Protein AF-A0A8T5TCI1-F1 (afdb_monomer)

Secondary structure (DSSP, 8-state):
-HHHHHHHHHHHHHHHHHHHHHHHHHTTT-SSHHHHHHHHHHHHHHHHHHHHHHHHHHHTS---S-HHHHHHHHHHHHHHHHHHHHHHHHHHHHHHHHHH--

Solvent-accessible surface area (backbone atoms only — not comparable to full-atom values): 5630 Å² total; per-residue (Å²): 109,71,68,54,54,52,52,39,53,53,48,39,51,51,39,52,55,36,51,51,50,31,59,56,29,66,79,55,89,47,84,52,38,67,60,35,39,51,53,27,50,59,46,40,55,48,40,55,54,48,49,54,52,46,54,50,55,56,74,74,47,93,67,95,63,58,71,67,58,56,51,53,56,51,51,54,50,55,54,56,50,51,53,31,51,53,52,37,54,51,40,51,50,52,51,49,55,69,66,66,74,115

pLDDT: mean 91.35, std 7.99, range [45.69, 98.19]

Mean predicted aligned error: 4.07 Å

Radius of gyration: 16.71 Å; Cα contacts (8 Å, |Δi|>4): 73; chains: 1; bounding box: 38×22×53 Å

Sequence (102 aa):
TINIILEIMDITVECSVFLDKILIDLLKDRENVKEYSSQINQKEHTVDLLNIKLRKSLQDTDYKVNFFTIFTVGNVFDILEAISDSIEGVADYIMVLLTSGL

Foldseek 3Di:
DVVLVVLLLVLLVVLVVLLVVLVVCVVDPNPCLVVSLVSLVVSLVVLVVSLVVVVVVLVPDDDPDDPVVSVVVNVVSVVSSVSSVVSSVVSVVVVCVVVVPD

Structure (mmCIF, N/CA/C/O backbone):
data_AF-A0A8T5TCI1-F1
#
_entry.id   AF-A0A8T5TCI1-F1
#
loop_
_atom_site.group_PDB
_atom_site.id
_atom_site.type_symbol
_atom_site.label_atom_id
_atom_site.label_alt_id
_atom_site.label_comp_id
_atom_site.label_asym_id
_atom_site.label_entity_id
_atom_site.l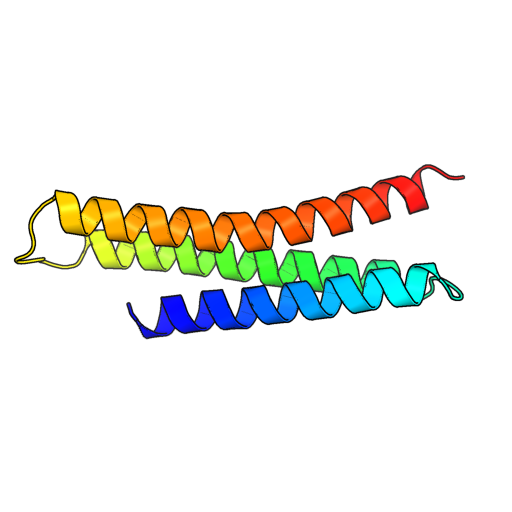abel_seq_id
_atom_site.pdbx_PDB_ins_code
_atom_site.Cartn_x
_atom_site.Cartn_y
_atom_site.Cartn_z
_atom_site.occupancy
_atom_site.B_iso_or_equiv
_atom_site.auth_seq_id
_atom_site.auth_comp_id
_atom_site.auth_asym_id
_atom_site.auth_atom_id
_atom_site.pdbx_PDB_model_num
ATOM 1 N N . THR A 1 1 ? 9.387 -7.255 -13.387 1.00 73.81 1 THR A N 1
ATOM 2 C CA . THR A 1 1 ? 8.707 -5.953 -13.531 1.00 73.81 1 THR A CA 1
ATOM 3 C C . THR A 1 1 ? 7.198 -6.093 -13.433 1.00 73.81 1 THR A C 1
ATOM 5 O O . THR A 1 1 ? 6.677 -5.688 -12.411 1.00 73.81 1 THR A O 1
ATOM 8 N N . ILE A 1 2 ? 6.501 -6.744 -14.379 1.00 81.19 2 ILE A N 1
ATOM 9 C CA . ILE A 1 2 ? 5.024 -6.886 -14.335 1.00 81.19 2 ILE A CA 1
ATOM 10 C C . ILE A 1 2 ? 4.499 -7.517 -13.038 1.00 81.19 2 ILE A C 1
ATOM 12 O O . ILE A 1 2 ? 3.566 -6.987 -12.453 1.00 81.19 2 ILE A O 1
ATOM 16 N N . ASN A 1 3 ? 5.136 -8.580 -12.541 1.00 89.31 3 ASN A N 1
ATOM 17 C CA . ASN A 1 3 ? 4.684 -9.227 -11.302 1.00 89.31 3 ASN A CA 1
ATOM 18 C C . ASN A 1 3 ? 4.744 -8.299 -10.079 1.00 89.31 3 ASN A C 1
ATOM 20 O O . ASN A 1 3 ? 3.889 -8.409 -9.219 1.00 89.31 3 ASN A O 1
ATOM 24 N N . ILE A 1 4 ? 5.707 -7.370 -10.030 1.00 90.25 4 ILE A N 1
ATOM 25 C CA . ILE A 1 4 ? 5.820 -6.402 -8.926 1.00 90.25 4 ILE A CA 1
ATOM 26 C C . ILE A 1 4 ? 4.648 -5.416 -8.972 1.00 90.25 4 ILE A C 1
ATOM 28 O O . ILE A 1 4 ? 4.114 -5.046 -7.940 1.00 90.25 4 ILE A O 1
ATOM 32 N N . ILE A 1 5 ? 4.228 -5.016 -10.174 1.00 89.50 5 ILE A N 1
ATOM 33 C CA . ILE A 1 5 ? 3.095 -4.101 -10.361 1.00 89.50 5 ILE A CA 1
ATOM 34 C C . ILE A 1 5 ? 1.801 -4.769 -9.900 1.00 89.50 5 ILE A C 1
ATOM 36 O O . ILE A 1 5 ? 1.022 -4.154 -9.183 1.00 89.50 5 ILE A O 1
ATOM 40 N N . LEU A 1 6 ? 1.588 -6.027 -10.298 1.00 93.50 6 LEU A N 1
ATOM 41 C CA . LEU A 1 6 ? 0.427 -6.800 -9.855 1.00 93.50 6 LEU A CA 1
ATOM 42 C C . LEU A 1 6 ? 0.416 -6.944 -8.331 1.00 93.50 6 LEU A C 1
ATOM 44 O O . LEU A 1 6 ? -0.611 -6.710 -7.712 1.00 93.50 6 LEU A O 1
ATOM 48 N N . GLU A 1 7 ? 1.571 -7.231 -7.733 1.00 95.31 7 GLU A N 1
ATOM 49 C CA . GLU A 1 7 ? 1.715 -7.352 -6.282 1.00 95.31 7 GLU A CA 1
ATOM 50 C C . GLU A 1 7 ? 1.405 -6.035 -5.552 1.00 95.31 7 GLU A C 1
ATOM 52 O O . GLU A 1 7 ? 0.667 -6.049 -4.573 1.00 95.31 7 GLU A O 1
ATOM 57 N N . ILE A 1 8 ? 1.881 -4.891 -6.062 1.00 94.56 8 ILE A N 1
ATOM 58 C CA . ILE A 1 8 ? 1.508 -3.568 -5.535 1.00 94.56 8 ILE A CA 1
ATOM 59 C C . ILE A 1 8 ? -0.013 -3.388 -5.592 1.00 94.56 8 ILE A C 1
ATOM 61 O O . ILE A 1 8 ? -0.622 -3.058 -4.582 1.00 94.56 8 ILE A O 1
ATOM 65 N N . MET A 1 9 ? -0.638 -3.650 -6.745 1.00 95.12 9 MET A N 1
ATOM 66 C CA . MET A 1 9 ? -2.086 -3.484 -6.914 1.00 95.12 9 MET A CA 1
ATOM 67 C C . MET A 1 9 ? -2.892 -4.380 -5.967 1.00 95.12 9 MET A C 1
ATOM 69 O O . MET A 1 9 ? -3.856 -3.911 -5.362 1.00 95.12 9 MET A O 1
ATOM 73 N N . ASP A 1 10 ? -2.495 -5.644 -5.817 1.00 96.88 10 ASP A N 1
ATOM 74 C CA . ASP A 1 10 ? -3.155 -6.596 -4.923 1.00 96.88 10 ASP A CA 1
ATOM 75 C C . ASP A 1 10 ? -3.057 -6.128 -3.462 1.00 96.88 10 ASP A C 1
ATOM 77 O O . ASP A 1 10 ? -4.066 -6.080 -2.756 1.00 96.88 10 ASP A O 1
ATOM 81 N N . ILE A 1 11 ? -1.873 -5.686 -3.023 1.00 96.88 11 ILE A N 1
ATOM 82 C CA . ILE A 1 11 ? -1.671 -5.165 -1.665 1.00 96.88 11 ILE A CA 1
ATOM 83 C C . ILE A 1 11 ? -2.471 -3.875 -1.444 1.00 96.88 11 ILE A C 1
ATOM 85 O O . ILE A 1 11 ? -3.108 -3.733 -0.400 1.00 96.88 11 ILE A O 1
ATOM 89 N N . THR A 1 12 ? -2.518 -2.958 -2.415 1.00 95.75 12 THR A N 1
ATOM 90 C CA . THR A 1 12 ? -3.344 -1.742 -2.322 1.00 95.75 12 THR A CA 1
ATOM 91 C C . THR A 1 12 ? -4.829 -2.086 -2.149 1.00 95.75 12 THR A C 1
ATOM 93 O O . THR A 1 12 ? -5.522 -1.467 -1.335 1.00 95.75 12 THR A O 1
ATOM 96 N N . VAL A 1 13 ? -5.334 -3.104 -2.858 1.00 97.25 13 VAL A N 1
ATOM 97 C CA . VAL A 1 13 ? -6.704 -3.604 -2.657 1.00 97.25 13 VAL A CA 1
ATOM 98 C C . VAL A 1 13 ? -6.869 -4.162 -1.243 1.00 97.25 13 VAL A C 1
ATOM 100 O O . VAL A 1 13 ? -7.853 -3.835 -0.577 1.00 97.25 13 VAL A O 1
ATOM 103 N N . GLU A 1 14 ? -5.910 -4.933 -0.734 1.00 96.94 14 GLU A N 1
ATOM 104 C CA . GLU A 1 14 ? -5.954 -5.426 0.646 1.00 96.94 14 GLU A CA 1
ATOM 105 C C . GLU A 1 14 ? -5.975 -4.287 1.676 1.00 96.94 14 GLU A C 1
ATOM 107 O O . GLU A 1 14 ? -6.771 -4.348 2.616 1.00 96.94 14 GLU A O 1
ATOM 112 N N . CYS A 1 15 ? -5.183 -3.224 1.490 1.00 97.31 15 CYS A N 1
ATOM 113 C CA . CYS A 1 15 ? -5.233 -2.028 2.339 1.00 97.31 15 CYS A CA 1
ATOM 114 C C . CYS A 1 15 ? -6.649 -1.441 2.392 1.00 97.31 15 CYS A C 1
ATOM 116 O O . CYS A 1 15 ? -7.155 -1.142 3.475 1.00 97.31 15 CYS A O 1
ATOM 118 N N . SER A 1 16 ? -7.329 -1.338 1.244 1.00 97.19 16 SER A N 1
ATOM 119 C CA . SER A 1 16 ? -8.697 -0.806 1.194 1.00 97.19 16 SER A CA 1
ATOM 120 C C . SER A 1 16 ? -9.701 -1.672 1.967 1.00 97.19 16 SER A C 1
ATOM 122 O O . SER A 1 16 ? -10.591 -1.147 2.637 1.00 97.19 16 SER A O 1
ATOM 124 N N . VAL A 1 17 ? -9.516 -2.997 1.954 1.00 98.06 17 VAL A N 1
ATOM 125 C CA . VAL A 1 17 ? -10.339 -3.941 2.725 1.00 98.06 17 VAL A CA 1
ATOM 126 C C . VAL A 1 17 ? -10.128 -3.753 4.228 1.00 98.06 17 VAL A C 1
ATOM 128 O O . VAL A 1 17 ? -11.080 -3.855 5.001 1.00 98.06 17 VAL A O 1
ATOM 131 N N . PHE A 1 18 ? -8.902 -3.476 4.675 1.00 98.06 18 PHE A N 1
ATOM 132 C CA . PHE A 1 18 ? -8.653 -3.169 6.086 1.00 9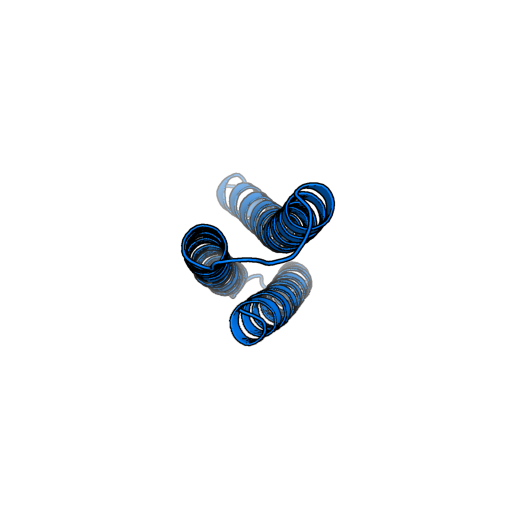8.06 18 PHE A CA 1
ATOM 133 C C . PHE A 1 18 ? -9.225 -1.819 6.501 1.00 98.06 18 PHE A C 1
ATOM 135 O O . PHE A 1 18 ? -9.767 -1.713 7.600 1.00 98.06 18 PHE A O 1
ATOM 142 N N . LEU A 1 19 ? -9.183 -0.821 5.619 1.00 97.81 19 LEU A N 1
ATOM 143 C CA . LEU A 1 19 ? -9.809 0.466 5.893 1.00 97.81 19 LEU A CA 1
ATOM 144 C C . LEU A 1 19 ? -11.330 0.328 6.049 1.00 97.81 19 LEU A C 1
ATOM 146 O O . LEU A 1 19 ? -11.896 0.874 6.993 1.00 97.81 19 LEU A O 1
ATOM 150 N N . ASP A 1 20 ? -11.990 -0.460 5.198 1.00 97.75 20 ASP A N 1
ATOM 151 C CA . ASP A 1 20 ? -13.417 -0.774 5.355 1.00 97.75 20 ASP A CA 1
ATOM 152 C C . ASP A 1 20 ? -13.711 -1.429 6.716 1.00 97.75 20 ASP A C 1
ATOM 154 O O . ASP A 1 20 ? -14.616 -1.010 7.442 1.00 97.75 20 ASP A O 1
ATOM 158 N N . LYS A 1 21 ? -12.877 -2.389 7.139 1.00 97.50 21 LYS A N 1
ATOM 159 C CA . LYS A 1 21 ? -12.993 -3.004 8.472 1.00 97.50 21 LYS A CA 1
ATOM 160 C C . LYS A 1 21 ? -12.837 -1.988 9.604 1.00 97.50 21 LYS A C 1
ATOM 162 O O . LYS A 1 21 ? -13.589 -2.078 10.572 1.00 97.50 21 LYS A O 1
ATOM 167 N N . ILE A 1 22 ? -11.919 -1.021 9.490 1.00 96.88 22 ILE A N 1
ATOM 168 C CA . ILE A 1 22 ? -11.794 0.083 10.458 1.00 96.88 22 ILE A CA 1
ATOM 169 C C . ILE A 1 22 ? -13.106 0.862 10.540 1.00 96.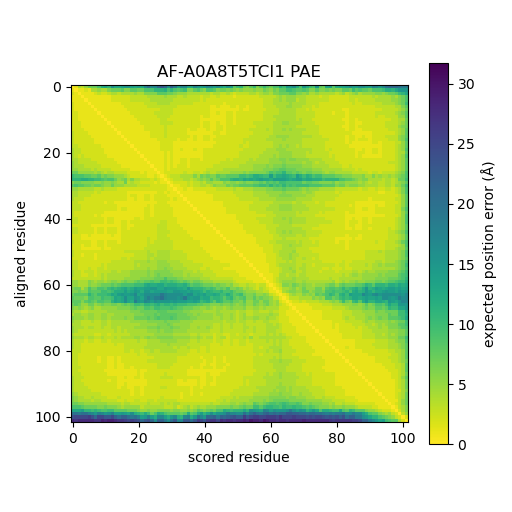88 22 ILE A C 1
ATOM 171 O O . ILE A 1 22 ? -13.615 1.077 11.638 1.00 96.88 22 ILE A O 1
ATOM 175 N N . LEU A 1 23 ? -13.677 1.262 9.400 1.00 95.38 23 LEU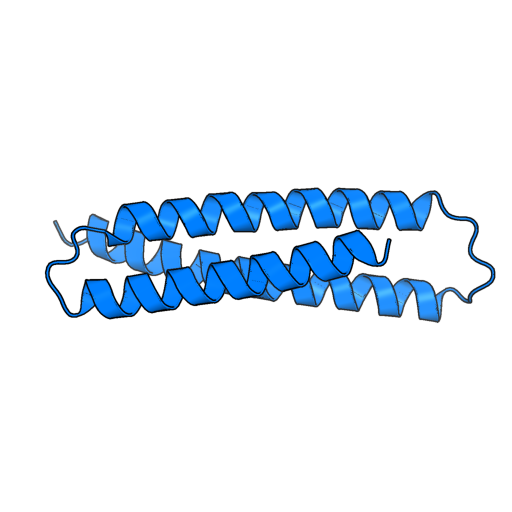 A N 1
ATOM 176 C CA . LEU A 1 23 ? -14.925 2.028 9.368 1.00 95.38 23 LEU A CA 1
ATOM 177 C C . LEU A 1 23 ? -16.087 1.253 10.003 1.00 95.38 23 LEU A C 1
ATOM 179 O O . LEU A 1 23 ? -16.850 1.821 10.784 1.00 95.38 23 LEU A O 1
ATOM 183 N N . ILE A 1 24 ? -16.197 -0.047 9.727 1.00 96.00 24 ILE A N 1
ATOM 184 C CA . ILE A 1 24 ? -17.208 -0.915 10.343 1.00 96.00 24 ILE A CA 1
ATOM 185 C C . ILE A 1 24 ? -16.996 -1.024 11.858 1.00 96.00 24 ILE A C 1
ATOM 187 O O . ILE A 1 24 ? -17.966 -0.971 12.613 1.00 96.00 24 ILE A O 1
ATOM 191 N N . ASP A 1 25 ? -15.756 -1.192 12.316 1.00 95.12 25 ASP A N 1
ATOM 192 C CA . ASP A 1 25 ? -15.435 -1.356 13.737 1.00 95.12 25 ASP A CA 1
ATOM 193 C C . ASP A 1 25 ? -15.626 -0.052 14.531 1.00 95.12 25 ASP A C 1
ATOM 195 O O . ASP A 1 25 ? -16.069 -0.082 15.679 1.00 95.12 25 ASP A O 1
ATOM 199 N N . LEU A 1 26 ? -15.414 1.109 13.895 1.00 93.50 26 LEU A N 1
ATOM 200 C CA . LEU A 1 26 ? -15.713 2.433 14.457 1.00 93.50 26 LEU A CA 1
ATOM 201 C C . LEU A 1 26 ? -17.199 2.640 14.788 1.00 93.50 26 LEU A C 1
ATOM 203 O O . LEU A 1 26 ? -17.519 3.374 15.731 1.00 93.50 26 LEU A O 1
ATOM 207 N N . LEU A 1 27 ? -18.086 2.010 14.010 1.00 92.50 27 LEU A N 1
ATOM 208 C CA . LEU A 1 27 ? -19.539 2.002 14.221 1.00 92.50 27 LEU A CA 1
ATOM 209 C C . LEU A 1 27 ? -19.985 0.978 15.281 1.00 92.50 27 LEU A C 1
ATOM 211 O O . LEU A 1 27 ? -21.172 0.915 15.602 1.00 92.50 27 LEU A O 1
ATOM 215 N N . LYS A 1 28 ? -19.051 0.175 15.801 1.00 92.69 28 LYS A N 1
ATOM 216 C CA . LYS A 1 28 ? -19.258 -0.847 16.834 1.00 92.69 28 LYS A CA 1
ATOM 217 C C . LYS A 1 28 ? -18.443 -0.489 18.087 1.00 92.69 28 LYS A C 1
ATOM 219 O O . LYS A 1 28 ? -18.322 0.684 18.435 1.00 92.69 28 LYS A O 1
ATOM 224 N N . ASP A 1 29 ? -17.883 -1.497 18.752 1.00 90.06 29 ASP A N 1
ATOM 225 C CA . ASP A 1 29 ? -17.158 -1.384 20.020 1.00 90.06 29 ASP A CA 1
ATOM 226 C C . ASP A 1 29 ? -15.694 -0.930 19.862 1.00 90.06 29 ASP A C 1
ATOM 228 O O . ASP A 1 29 ? -15.016 -0.676 20.856 1.00 90.06 29 ASP A O 1
ATOM 232 N N . ARG A 1 30 ? -15.215 -0.745 18.620 1.00 91.62 30 ARG A N 1
ATOM 233 C CA . ARG A 1 30 ? -13.890 -0.184 18.286 1.00 91.62 30 ARG A CA 1
ATOM 234 C C . ARG A 1 30 ? -12.695 -0.986 18.816 1.00 91.62 30 ARG A C 1
ATOM 236 O O . ARG A 1 30 ? -11.625 -0.423 19.052 1.00 91.62 30 ARG A O 1
ATOM 243 N N . GLU A 1 31 ? -12.867 -2.286 19.025 1.00 92.94 31 GLU A N 1
ATOM 244 C CA . GLU A 1 31 ? -11.859 -3.155 19.644 1.00 92.94 31 GLU A CA 1
ATOM 245 C C . GLU A 1 31 ? -10.651 -3.418 18.733 1.00 92.94 31 GLU A C 1
ATOM 247 O O . GLU A 1 31 ? -9.532 -3.600 19.214 1.00 92.94 31 GLU A O 1
ATOM 252 N N . ASN A 1 32 ? -10.860 -3.415 17.416 1.00 95.50 32 ASN A N 1
ATOM 253 C CA . ASN A 1 32 ? -9.905 -3.901 16.423 1.00 95.50 32 ASN A CA 1
ATOM 254 C C . ASN A 1 32 ? -9.305 -2.788 15.556 1.00 95.50 32 ASN A C 1
ATOM 256 O O . ASN A 1 32 ? -8.401 -3.060 14.766 1.00 95.50 32 ASN A O 1
ATOM 260 N N . VAL A 1 33 ? -9.754 -1.535 15.704 1.00 94.88 33 VAL A N 1
ATOM 261 C CA . VAL A 1 33 ? -9.271 -0.403 14.890 1.00 94.88 33 VAL A CA 1
ATOM 262 C C . VAL A 1 33 ? -7.741 -0.311 14.873 1.00 94.88 33 VAL A C 1
ATOM 264 O O . VAL A 1 33 ? -7.147 -0.152 13.809 1.00 94.88 33 VAL A O 1
ATOM 267 N N . LYS A 1 34 ? -7.090 -0.476 16.034 1.00 95.00 34 LYS A N 1
ATOM 268 C CA . LYS A 1 34 ? -5.621 -0.410 16.145 1.00 95.00 34 LYS A CA 1
ATOM 26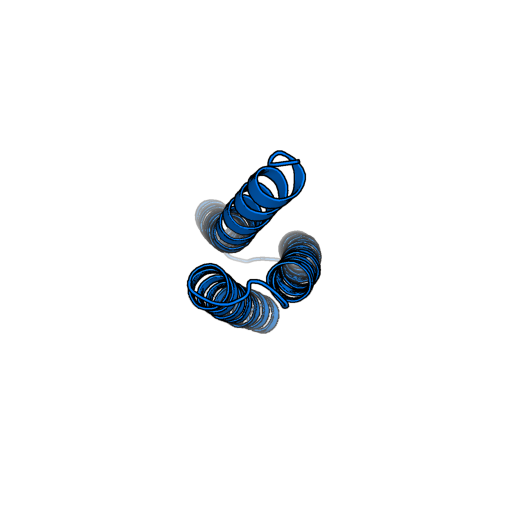9 C C . LYS A 1 34 ? -4.922 -1.512 15.355 1.00 95.00 34 LYS A C 1
ATOM 271 O O . LYS A 1 34 ? -3.916 -1.260 14.700 1.00 95.00 34 LYS A O 1
ATOM 276 N N . GLU A 1 35 ? -5.463 -2.722 15.426 1.00 96.69 35 GLU A N 1
ATOM 277 C CA . GLU A 1 35 ? -4.916 -3.896 14.753 1.00 96.69 35 GLU A CA 1
ATOM 2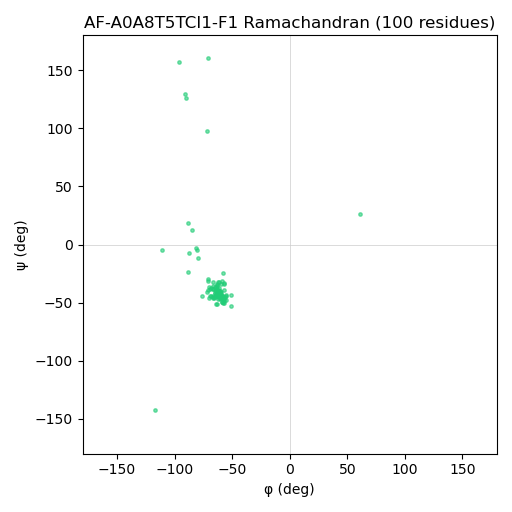78 C C . GLU A 1 35 ? -5.032 -3.745 13.233 1.00 96.69 35 GLU A C 1
ATOM 280 O O . GLU A 1 35 ? -4.055 -3.924 12.508 1.00 96.69 35 GLU A O 1
ATOM 285 N N . TYR A 1 36 ? -6.197 -3.318 12.740 1.00 97.69 36 TYR A N 1
ATOM 286 C CA . TYR A 1 36 ? -6.388 -3.062 11.314 1.00 97.69 36 TYR A CA 1
ATOM 287 C C . TYR A 1 36 ? -5.516 -1.910 10.806 1.00 97.69 36 TYR A C 1
ATOM 289 O O . TYR A 1 36 ? -4.948 -2.026 9.724 1.00 97.69 36 TYR A O 1
ATOM 297 N N . SER A 1 37 ? -5.346 -0.839 11.589 1.00 96.69 37 SER A N 1
ATOM 298 C CA . SER A 1 37 ? -4.439 0.261 11.236 1.00 96.69 37 SER A CA 1
ATOM 299 C C . SER A 1 37 ? -2.989 -0.214 11.139 1.00 96.69 37 SER A C 1
ATOM 301 O O . SER A 1 37 ? -2.292 0.141 10.194 1.00 96.69 37 SER A O 1
ATOM 303 N N . SER A 1 38 ? -2.539 -1.072 12.064 1.00 97.12 38 SER A N 1
ATOM 304 C CA . SER A 1 38 ? -1.193 -1.652 11.995 1.00 97.12 38 SER A CA 1
ATOM 305 C C . SER A 1 38 ? -1.009 -2.529 10.755 1.00 97.12 38 SER A C 1
ATOM 307 O O . SER A 1 38 ? 0.046 -2.483 10.126 1.00 97.12 38 SER A O 1
ATOM 309 N N . GLN A 1 39 ? -2.037 -3.285 10.361 1.00 98.06 39 GLN A N 1
ATOM 310 C CA . GLN A 1 39 ? -1.995 -4.085 9.136 1.00 98.06 39 GLN A CA 1
ATOM 311 C C . GLN A 1 39 ? -1.944 -3.222 7.869 1.00 98.06 39 GLN A C 1
ATOM 313 O O . GLN A 1 39 ? -1.259 -3.606 6.925 1.00 98.06 39 GLN A O 1
ATOM 318 N N . ILE A 1 40 ? -2.615 -2.063 7.845 1.00 97.94 40 ILE A N 1
ATOM 319 C CA . ILE A 1 40 ? -2.502 -1.099 6.738 1.00 97.94 40 ILE A CA 1
ATOM 320 C C . ILE A 1 40 ? -1.070 -0.566 6.644 1.00 97.94 40 ILE A C 1
ATOM 322 O O . ILE A 1 40 ? -0.473 -0.676 5.580 1.00 97.94 40 ILE A O 1
ATOM 326 N N . ASN A 1 41 ? -0.496 -0.087 7.750 1.00 97.19 41 ASN A N 1
ATOM 327 C CA . ASN A 1 41 ? 0.871 0.446 7.781 1.00 97.19 41 ASN A CA 1
ATOM 328 C C . ASN A 1 41 ? 1.920 -0.600 7.343 1.00 97.19 41 ASN A C 1
ATOM 330 O O . ASN A 1 41 ? 2.791 -0.319 6.530 1.00 97.19 41 ASN A O 1
ATOM 334 N N . GLN A 1 42 ? 1.806 -1.857 7.790 1.00 97.50 42 GLN A N 1
ATOM 335 C CA . GLN A 1 42 ? 2.725 -2.922 7.349 1.00 97.50 42 GLN A CA 1
ATOM 336 C C . GLN A 1 42 ? 2.630 -3.215 5.842 1.00 97.50 42 GLN A C 1
ATOM 338 O O . GLN A 1 42 ? 3.621 -3.581 5.201 1.00 97.50 42 GLN A O 1
ATOM 343 N N . LYS A 1 43 ? 1.425 -3.108 5.278 1.00 97.25 43 LYS A N 1
ATOM 344 C CA . LYS A 1 43 ? 1.176 -3.347 3.855 1.00 97.25 43 LYS A CA 1
ATOM 345 C C . LYS A 1 43 ? 1.640 -2.188 2.990 1.00 97.25 43 LYS A C 1
ATOM 347 O O . LYS A 1 43 ? 2.288 -2.444 1.981 1.00 97.25 43 LYS A O 1
ATOM 352 N N . GLU A 1 44 ? 1.355 -0.959 3.398 1.00 96.56 44 GLU A N 1
ATOM 353 C CA . GLU A 1 44 ? 1.878 0.254 2.767 1.00 96.56 44 GLU A CA 1
ATOM 354 C C . GLU A 1 44 ? 3.414 0.201 2.724 1.00 96.56 44 GLU A C 1
ATOM 356 O O . GLU A 1 44 ? 3.985 0.226 1.636 1.00 96.56 44 GLU A O 1
ATOM 361 N N . HIS A 1 45 ? 4.069 -0.142 3.838 1.00 96.25 45 HIS A N 1
ATOM 362 C CA . HIS A 1 45 ? 5.523 -0.305 3.855 1.00 96.25 45 HIS A CA 1
ATOM 363 C C . HIS A 1 45 ? 6.025 -1.377 2.867 1.00 96.25 45 HIS A C 1
ATOM 365 O O . HIS A 1 45 ? 7.128 -1.302 2.319 1.00 96.25 45 HIS A O 1
ATOM 371 N N . THR A 1 46 ? 5.220 -2.411 2.613 1.00 96.31 46 THR A N 1
ATOM 372 C CA . THR A 1 46 ? 5.544 -3.420 1.596 1.00 96.31 46 THR A CA 1
ATOM 373 C C . THR A 1 46 ? 5.424 -2.844 0.180 1.00 96.31 46 THR A C 1
ATOM 375 O O . THR A 1 46 ? 6.275 -3.142 -0.663 1.00 96.31 46 THR A O 1
ATOM 378 N N . VAL A 1 47 ? 4.413 -2.009 -0.085 1.00 96.19 47 VAL A N 1
ATOM 379 C CA . VAL A 1 47 ? 4.246 -1.290 -1.360 1.00 96.19 47 VAL A CA 1
ATOM 380 C C . VAL A 1 47 ? 5.439 -0.373 -1.624 1.00 96.19 47 VAL A C 1
ATOM 382 O O . VAL A 1 47 ? 6.025 -0.465 -2.704 1.00 96.19 47 VAL A O 1
ATOM 385 N N . ASP A 1 48 ? 5.876 0.396 -0.629 1.00 94.88 48 ASP A N 1
ATOM 386 C CA . ASP A 1 48 ? 7.084 1.231 -0.670 1.00 94.88 48 ASP A CA 1
ATOM 387 C C . ASP A 1 48 ? 8.321 0.442 -1.134 1.00 94.88 48 ASP A C 1
ATOM 389 O O . ASP A 1 48 ? 9.026 0.793 -2.093 1.00 94.88 48 ASP A O 1
ATOM 393 N N . LEU A 1 49 ? 8.585 -0.693 -0.476 1.00 95.75 49 LEU A N 1
ATOM 394 C CA . LEU A 1 49 ? 9.728 -1.550 -0.794 1.00 95.75 49 LEU A CA 1
ATOM 395 C C . LEU A 1 49 ? 9.636 -2.124 -2.214 1.00 95.75 49 LEU A C 1
ATOM 397 O O . LEU A 1 49 ? 10.649 -2.218 -2.924 1.00 95.75 49 LEU A O 1
ATOM 401 N N . LEU A 1 50 ? 8.433 -2.507 -2.646 1.00 94.44 50 LEU A N 1
ATOM 402 C CA . LEU A 1 50 ? 8.182 -2.989 -4.000 1.00 94.44 50 LEU A CA 1
ATOM 403 C C . LEU A 1 50 ? 8.378 -1.878 -5.031 1.00 94.44 50 LEU A C 1
ATOM 405 O O . LEU A 1 50 ? 8.974 -2.141 -6.080 1.00 94.44 50 LEU A O 1
ATOM 409 N N . ASN A 1 51 ? 7.974 -0.646 -4.727 1.00 91.50 51 ASN A N 1
ATOM 410 C CA . ASN A 1 51 ? 8.163 0.492 -5.612 1.00 91.50 51 ASN A CA 1
ATOM 411 C C . ASN A 1 51 ? 9.651 0.839 -5.776 1.00 91.50 51 ASN A C 1
ATOM 413 O O . ASN A 1 51 ? 10.143 0.972 -6.900 1.00 91.50 51 ASN A O 1
ATOM 417 N N . ILE A 1 52 ? 10.429 0.859 -4.688 1.00 92.12 52 ILE A N 1
ATOM 418 C CA . ILE A 1 52 ? 11.893 1.031 -4.748 1.00 92.12 52 ILE A CA 1
ATOM 419 C C . ILE A 1 52 ? 12.532 -0.058 -5.622 1.00 92.12 52 ILE A C 1
ATOM 421 O O . ILE A 1 52 ? 13.354 0.226 -6.503 1.00 92.12 52 ILE A O 1
ATOM 425 N N . LYS A 1 53 ? 12.139 -1.321 -5.414 1.00 91.94 53 LYS A N 1
ATOM 426 C CA . LYS A 1 53 ? 12.633 -2.461 -6.200 1.00 91.94 53 LYS A CA 1
ATOM 427 C C . LYS A 1 53 ? 12.255 -2.341 -7.676 1.00 91.94 53 LYS A C 1
ATOM 429 O O . LYS A 1 53 ? 13.070 -2.662 -8.545 1.00 91.94 53 LYS A O 1
ATOM 434 N N . LEU A 1 54 ? 11.045 -1.873 -7.966 1.00 88.88 54 LEU A N 1
ATOM 435 C CA . LEU A 1 54 ? 10.556 -1.639 -9.317 1.00 88.88 54 LEU A CA 1
ATOM 436 C C . LEU A 1 54 ? 11.369 -0.547 -10.008 1.00 88.88 54 LEU A C 1
ATOM 438 O O . LEU A 1 54 ? 11.909 -0.804 -11.082 1.00 88.88 54 LEU A O 1
ATOM 442 N N . ARG A 1 55 ? 11.548 0.618 -9.373 1.00 87.06 55 ARG A N 1
ATOM 443 C CA . ARG A 1 55 ? 12.363 1.725 -9.901 1.00 87.06 55 ARG A CA 1
ATOM 444 C C . ARG A 1 55 ? 13.790 1.277 -10.210 1.00 87.06 55 ARG A C 1
ATOM 446 O O . ARG A 1 55 ? 14.286 1.554 -11.301 1.00 87.06 55 ARG A O 1
ATOM 453 N N . LYS A 1 56 ? 14.421 0.519 -9.307 1.00 88.94 56 LYS A N 1
ATOM 454 C CA . LYS A 1 56 ? 15.749 -0.063 -9.549 1.00 88.94 56 LYS A CA 1
ATOM 455 C C . LYS A 1 56 ? 15.744 -1.007 -10.754 1.00 88.94 56 LYS A C 1
ATOM 457 O O . LYS A 1 56 ? 16.575 -0.875 -11.645 1.00 88.94 56 LYS A O 1
ATOM 462 N N . SER A 1 57 ? 14.757 -1.901 -10.836 1.00 86.25 57 SER A N 1
ATOM 463 C CA . SER A 1 57 ? 14.602 -2.797 -11.987 1.00 86.25 57 SER A CA 1
ATOM 464 C C . SER A 1 57 ? 14.413 -2.036 -13.301 1.00 86.25 57 SER A C 1
ATOM 466 O O . SER A 1 57 ? 14.873 -2.521 -14.330 1.00 86.25 57 SER A O 1
ATOM 468 N N . LEU A 1 58 ? 13.742 -0.879 -13.303 1.00 83.38 58 LEU A N 1
ATOM 469 C CA . LEU A 1 58 ? 13.631 -0.039 -14.495 1.00 83.38 58 LEU A CA 1
ATOM 470 C C . LEU A 1 58 ? 14.988 0.572 -14.874 1.00 83.38 58 LEU A C 1
ATOM 472 O O . LEU A 1 58 ? 15.353 0.545 -16.040 1.00 83.38 58 LEU A O 1
ATOM 476 N N . GLN A 1 59 ? 15.751 1.085 -13.912 1.00 84.06 59 GLN A N 1
ATOM 477 C CA . GLN A 1 59 ? 17.060 1.691 -14.188 1.00 84.06 59 GLN A CA 1
ATOM 478 C C . GLN A 1 59 ? 18.079 0.684 -14.736 1.00 84.06 59 GLN A C 1
ATOM 480 O O . GLN A 1 59 ? 18.849 1.020 -15.631 1.00 84.06 59 GLN A O 1
ATOM 485 N N . ASP A 1 60 ? 18.053 -0.549 -14.229 1.00 85.94 60 ASP A N 1
ATOM 486 C CA . ASP A 1 60 ? 18.995 -1.605 -14.616 1.00 85.94 60 ASP A CA 1
ATOM 487 C C . ASP A 1 60 ? 18.628 -2.287 -15.951 1.00 85.94 60 ASP A C 1
ATOM 489 O O . ASP A 1 60 ? 19.418 -3.061 -16.496 1.00 85.94 60 ASP A O 1
ATOM 493 N N . THR A 1 61 ? 17.425 -2.044 -16.484 1.00 83.75 61 THR A N 1
ATOM 494 C CA . THR A 1 61 ? 16.964 -2.684 -17.723 1.00 83.75 61 THR A CA 1
ATOM 495 C C . THR A 1 61 ? 17.340 -1.846 -18.941 1.00 83.75 61 THR A C 1
ATOM 497 O O . THR A 1 61 ? 16.952 -0.685 -19.057 1.00 83.75 61 THR A O 1
ATOM 500 N N . ASP A 1 62 ? 18.028 -2.466 -19.903 1.00 84.25 62 ASP A N 1
ATOM 501 C CA . ASP A 1 62 ? 18.272 -1.860 -21.214 1.00 84.25 62 ASP A CA 1
ATOM 502 C C . ASP A 1 62 ? 16.977 -1.835 -22.039 1.00 84.25 62 ASP A C 1
ATOM 504 O O . ASP A 1 62 ? 16.546 -2.829 -22.637 1.00 84.25 62 ASP A O 1
ATOM 508 N N . TYR A 1 63 ? 16.312 -0.684 -22.024 1.00 80.62 63 TYR A N 1
ATOM 509 C CA . TYR A 1 63 ? 15.076 -0.466 -22.751 1.00 80.62 63 TYR A CA 1
ATOM 510 C C . TYR A 1 63 ? 15.335 0.080 -24.153 1.00 80.62 63 TYR A C 1
ATOM 512 O O . TYR A 1 63 ? 15.939 1.130 -24.337 1.00 80.62 63 TYR A O 1
ATOM 520 N N . LYS A 1 64 ? 14.717 -0.555 -25.153 1.00 86.31 64 LYS A N 1
ATOM 521 C CA . LYS A 1 64 ? 14.630 -0.022 -26.527 1.00 86.31 64 LYS A CA 1
ATOM 522 C C . LYS A 1 64 ? 13.459 0.951 -26.728 1.00 86.31 64 LYS A C 1
ATOM 524 O O . LYS A 1 64 ? 13.083 1.230 -27.865 1.00 86.31 64 LYS A O 1
ATOM 529 N N . VAL A 1 65 ? 12.832 1.410 -25.644 1.00 82.69 65 VAL A N 1
ATOM 530 C CA . VAL A 1 65 ? 11.701 2.348 -25.687 1.00 82.69 65 VAL A CA 1
ATOM 531 C C . VAL A 1 65 ? 12.179 3.784 -25.487 1.00 82.69 65 VAL A C 1
ATOM 533 O O . VAL A 1 65 ? 13.249 4.027 -24.938 1.00 82.69 65 VAL A O 1
ATOM 536 N N . ASN A 1 66 ? 11.390 4.753 -25.950 1.00 86.38 66 ASN A N 1
ATOM 537 C CA . ASN A 1 66 ? 11.737 6.162 -25.786 1.00 86.38 66 ASN A CA 1
ATOM 538 C C . ASN A 1 66 ? 11.601 6.621 -24.319 1.00 86.38 66 ASN A C 1
ATOM 540 O O . ASN A 1 66 ? 10.874 6.025 -23.520 1.00 86.38 66 ASN A O 1
ATOM 544 N N . PHE A 1 67 ? 12.257 7.736 -23.987 1.00 80.56 67 PHE A N 1
ATOM 545 C CA . PHE A 1 67 ? 12.215 8.327 -22.644 1.00 80.56 67 PHE A CA 1
ATOM 546 C C . PHE A 1 67 ? 10.798 8.664 -22.167 1.00 80.56 67 PHE A C 1
ATOM 548 O O . PHE A 1 67 ? 10.510 8.534 -20.981 1.00 80.56 67 PHE A O 1
ATOM 555 N N . PHE A 1 68 ? 9.903 9.053 -23.081 1.00 87.00 68 PHE A N 1
ATOM 556 C CA . PHE A 1 68 ? 8.510 9.341 -22.742 1.00 87.00 68 PHE A CA 1
ATOM 557 C C . PHE A 1 68 ? 7.805 8.110 -22.160 1.00 87.00 68 PHE A C 1
ATOM 559 O O . PHE A 1 68 ? 7.129 8.220 -21.147 1.00 87.00 68 PHE A O 1
ATOM 566 N N . THR A 1 69 ? 8.032 6.927 -22.733 1.00 86.81 69 THR A N 1
ATOM 567 C CA . THR A 1 69 ? 7.445 5.669 -22.249 1.00 86.81 69 THR A CA 1
ATOM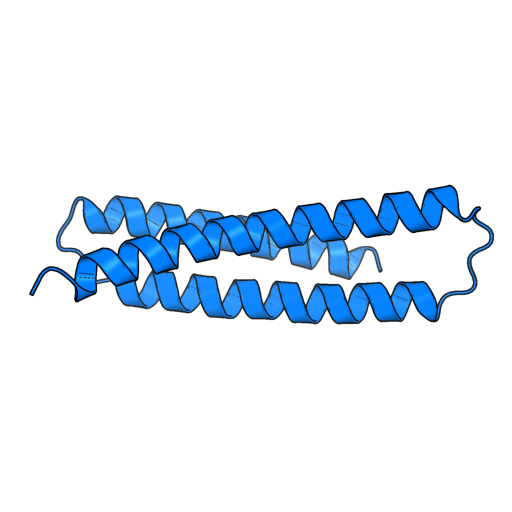 568 C C . THR A 1 69 ? 7.945 5.328 -20.847 1.00 86.81 69 THR A C 1
ATOM 570 O O . THR A 1 69 ? 7.150 4.965 -19.985 1.00 86.81 69 THR A O 1
ATOM 573 N N . ILE A 1 70 ? 9.249 5.487 -20.598 1.00 81.31 70 ILE A N 1
ATOM 574 C CA . ILE A 1 70 ? 9.851 5.246 -19.277 1.00 81.31 70 ILE A CA 1
ATOM 575 C C . ILE A 1 70 ? 9.248 6.201 -18.239 1.00 81.31 70 ILE A C 1
ATOM 577 O O . ILE A 1 70 ? 8.865 5.769 -17.154 1.00 81.31 70 ILE A O 1
ATOM 581 N N . PHE A 1 71 ? 9.103 7.480 -18.595 1.00 83.25 71 PHE A N 1
ATOM 582 C CA . PHE A 1 71 ? 8.473 8.486 -17.741 1.00 83.25 71 PHE A CA 1
ATOM 583 C C . PHE A 1 71 ? 7.002 8.165 -17.446 1.00 83.25 71 PHE A C 1
ATOM 585 O O . PHE A 1 71 ? 6.588 8.197 -16.291 1.00 83.25 71 PHE A O 1
ATOM 592 N N . THR A 1 72 ? 6.214 7.803 -18.465 1.00 89.56 72 THR A N 1
ATOM 593 C CA . THR A 1 72 ? 4.808 7.411 -18.286 1.00 89.56 72 THR A CA 1
ATOM 594 C C . THR A 1 72 ? 4.677 6.229 -17.333 1.00 89.56 72 THR A C 1
ATOM 596 O O . THR A 1 72 ? 3.846 6.265 -16.433 1.00 89.56 72 THR A O 1
ATOM 599 N N . VAL A 1 73 ? 5.508 5.202 -17.509 1.00 85.94 73 VAL A N 1
ATOM 600 C CA . VAL A 1 73 ? 5.512 4.015 -16.651 1.00 85.94 73 VAL A CA 1
ATOM 601 C C . VAL A 1 73 ? 5.876 4.377 -15.206 1.00 85.94 73 VAL A C 1
ATOM 603 O O . VAL A 1 73 ? 5.185 3.941 -14.293 1.00 85.94 73 VAL A O 1
ATOM 606 N N . GLY A 1 74 ? 6.892 5.222 -14.999 1.00 84.94 74 GLY A N 1
ATOM 607 C CA . GLY A 1 74 ? 7.257 5.723 -13.669 1.00 84.94 74 GLY A CA 1
ATOM 608 C C . GLY A 1 74 ? 6.100 6.437 -12.964 1.00 84.94 74 GLY A C 1
ATOM 609 O O . GLY A 1 74 ? 5.761 6.077 -11.844 1.00 84.94 74 GLY A O 1
ATOM 610 N N . ASN A 1 75 ? 5.425 7.363 -13.651 1.00 88.94 75 ASN A N 1
ATOM 611 C CA . ASN A 1 75 ? 4.294 8.095 -13.069 1.00 88.94 75 ASN A CA 1
ATOM 612 C C . ASN A 1 75 ? 3.110 7.190 -12.710 1.00 88.94 75 ASN A C 1
ATOM 614 O O . ASN A 1 75 ? 2.402 7.460 -11.747 1.00 88.94 75 ASN A O 1
ATOM 618 N N . VAL A 1 76 ? 2.859 6.131 -13.487 1.00 90.12 76 VAL A N 1
ATOM 619 C CA . VAL A 1 76 ? 1.803 5.165 -13.147 1.00 90.12 76 VAL A CA 1
ATOM 620 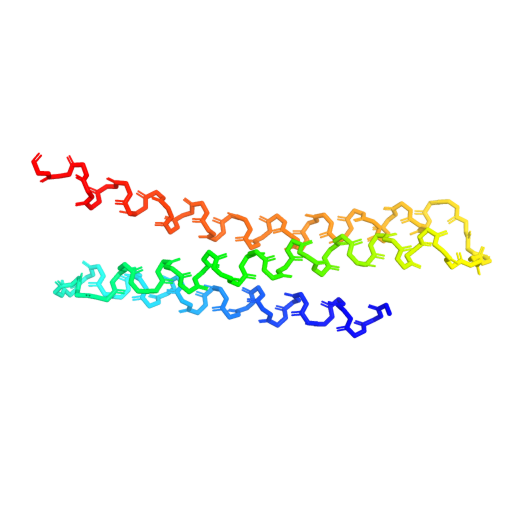C C . VAL A 1 76 ? 2.110 4.493 -11.807 1.00 90.12 76 VAL A C 1
ATOM 622 O O . VAL A 1 76 ? 1.192 4.277 -11.024 1.00 90.12 76 VAL A O 1
ATOM 625 N N . PHE A 1 77 ? 3.380 4.203 -11.519 1.00 87.94 77 PHE A N 1
ATOM 626 C CA . PHE A 1 77 ? 3.782 3.597 -10.248 1.00 87.94 77 PHE A CA 1
ATOM 627 C C . PHE A 1 77 ? 3.686 4.570 -9.080 1.00 87.94 77 PHE A C 1
ATOM 629 O O . PHE A 1 77 ? 3.157 4.185 -8.044 1.00 87.94 77 PHE A O 1
ATOM 636 N N . ASP A 1 78 ? 4.082 5.828 -9.279 1.00 89.12 78 ASP A N 1
ATOM 637 C CA . ASP A 1 78 ? 3.897 6.889 -8.279 1.00 89.12 78 ASP A CA 1
ATOM 638 C C . ASP A 1 78 ? 2.412 7.045 -7.901 1.00 89.12 78 ASP A C 1
ATOM 640 O O . ASP A 1 78 ? 2.067 7.220 -6.738 1.00 89.12 78 ASP A O 1
ATOM 644 N N . ILE A 1 79 ? 1.506 6.941 -8.881 1.00 93.06 79 ILE A N 1
ATOM 645 C CA . ILE A 1 79 ? 0.060 7.009 -8.628 1.00 93.06 79 ILE A CA 1
ATOM 646 C C . ILE A 1 79 ? -0.433 5.777 -7.859 1.00 93.06 79 ILE A C 1
ATOM 648 O O . ILE A 1 79 ? -1.307 5.919 -7.010 1.00 93.06 79 ILE A O 1
ATOM 652 N N . LEU A 1 80 ? 0.081 4.578 -8.154 1.00 91.31 80 LEU A N 1
ATOM 653 C CA . LEU A 1 80 ? -0.319 3.355 -7.446 1.00 91.31 80 LEU A CA 1
ATOM 654 C C . LEU A 1 80 ? 0.090 3.388 -5.967 1.00 91.31 80 LEU A C 1
ATOM 656 O O . LEU A 1 80 ? -0.735 3.071 -5.115 1.00 91.31 80 LEU A O 1
ATOM 660 N N . GLU A 1 81 ? 1.3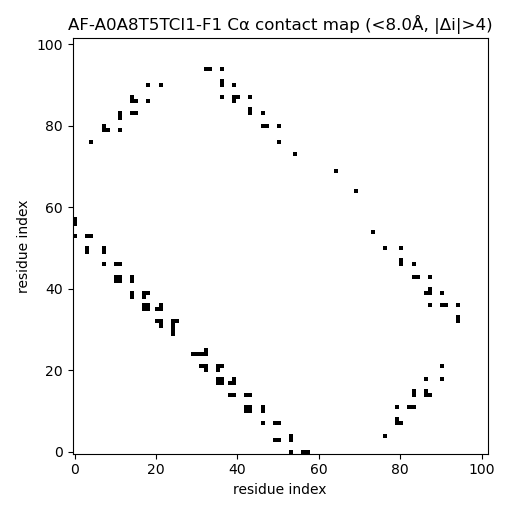21 3.811 -5.681 1.00 92.94 81 GLU A N 1
ATOM 661 C CA . GLU A 1 81 ? 1.838 4.051 -4.325 1.00 92.94 81 GLU A CA 1
ATOM 662 C C . GLU A 1 81 ? 0.983 5.093 -3.589 1.00 92.94 81 GLU A C 1
ATOM 664 O O . GLU A 1 81 ? 0.414 4.805 -2.541 1.00 92.94 81 GLU A O 1
ATOM 669 N N . ALA A 1 82 ? 0.718 6.245 -4.214 1.00 96.12 82 ALA A N 1
ATOM 670 C CA . ALA A 1 82 ? -0.077 7.306 -3.594 1.00 96.12 82 ALA A CA 1
ATOM 671 C C . ALA A 1 82 ? -1.498 6.871 -3.169 1.00 96.12 82 ALA A C 1
ATOM 673 O O . ALA A 1 82 ? -2.100 7.490 -2.283 1.00 96.12 82 ALA A O 1
ATOM 674 N N . ILE A 1 83 ? -2.069 5.829 -3.788 1.00 96.62 83 ILE A N 1
ATOM 675 C CA . ILE A 1 83 ? -3.357 5.261 -3.361 1.00 96.62 83 ILE A CA 1
ATOM 676 C C . ILE A 1 83 ? -3.208 4.526 -2.023 1.00 96.62 83 ILE A C 1
ATOM 678 O O . ILE A 1 83 ? -4.056 4.723 -1.149 1.00 96.62 83 ILE A O 1
ATOM 682 N N . SER A 1 84 ? -2.173 3.694 -1.844 1.00 96.62 84 SER A N 1
ATOM 683 C CA . SER A 1 84 ? -1.927 3.037 -0.552 1.00 96.62 84 SER A CA 1
ATOM 684 C C . SER A 1 84 ? -1.588 4.046 0.540 1.00 96.62 84 SER A C 1
ATOM 686 O O . SER A 1 84 ? -2.180 3.952 1.614 1.00 96.62 84 SER A O 1
ATOM 688 N N . ASP A 1 85 ? -0.771 5.058 0.245 1.00 97.19 85 ASP A N 1
ATOM 689 C CA . ASP A 1 85 ? -0.415 6.120 1.198 1.00 97.19 85 ASP A CA 1
ATOM 690 C C . ASP A 1 85 ? -1.657 6.891 1.645 1.00 97.19 85 ASP A C 1
ATOM 692 O O . ASP A 1 85 ? -1.834 7.229 2.812 1.00 97.19 85 ASP A O 1
ATOM 696 N N . SER A 1 86 ? -2.579 7.156 0.714 1.00 98.19 86 SER A N 1
ATOM 697 C CA . SER A 1 86 ? -3.838 7.827 1.044 1.00 98.19 86 SER A CA 1
ATOM 698 C C . SER A 1 86 ? -4.705 6.976 1.975 1.00 98.19 86 SER A C 1
ATOM 700 O O . SER A 1 86 ? -5.371 7.518 2.857 1.00 98.19 86 SER A O 1
ATOM 702 N N . ILE A 1 87 ? -4.711 5.650 1.797 1.00 98.06 87 ILE A N 1
ATOM 703 C CA . ILE A 1 87 ? -5.425 4.723 2.685 1.00 98.06 87 ILE A CA 1
ATOM 704 C C . ILE A 1 87 ? -4.788 4.717 4.079 1.00 98.06 87 ILE A C 1
ATOM 706 O O . ILE A 1 87 ? -5.512 4.803 5.074 1.00 98.06 87 ILE A O 1
ATOM 710 N N . GLU A 1 88 ? -3.458 4.653 4.153 1.00 97.88 88 GLU A N 1
ATOM 711 C CA . GLU A 1 88 ? -2.711 4.759 5.407 1.00 97.88 88 GLU A CA 1
ATOM 712 C C . GLU A 1 88 ? -2.999 6.086 6.113 1.00 97.88 88 GLU A C 1
ATOM 714 O O . GLU A 1 88 ? -3.414 6.083 7.269 1.00 97.88 88 GLU A O 1
ATOM 719 N N . GLY A 1 89 ? -2.910 7.213 5.405 1.00 97.75 89 GLY A N 1
ATOM 720 C CA . GLY A 1 89 ? -3.168 8.534 5.973 1.00 97.75 89 GLY A CA 1
ATOM 721 C C . GLY A 1 89 ? -4.567 8.669 6.585 1.00 97.75 89 GLY A C 1
ATOM 722 O O . GLY A 1 89 ? -4.738 9.331 7.611 1.00 97.75 89 GLY A O 1
ATOM 723 N N . VAL A 1 90 ? -5.580 8.009 6.011 1.00 97.56 90 VAL A N 1
ATOM 724 C CA . VAL A 1 90 ? -6.921 7.946 6.618 1.00 97.56 90 VAL A CA 1
ATOM 725 C C . VAL A 1 90 ? -6.918 7.092 7.890 1.00 97.56 90 VAL A C 1
ATOM 727 O O . VAL A 1 90 ? -7.514 7.498 8.891 1.00 97.56 90 VAL A O 1
ATOM 730 N N . ALA A 1 91 ? -6.267 5.928 7.875 1.00 96.88 91 ALA A N 1
ATOM 731 C CA . ALA A 1 91 ? -6.168 5.054 9.045 1.00 96.88 91 ALA A CA 1
ATOM 732 C C . ALA A 1 91 ? -5.423 5.737 10.207 1.00 96.88 91 ALA A C 1
ATOM 734 O O . ALA A 1 91 ? -5.910 5.743 11.341 1.00 96.88 91 ALA A O 1
ATOM 735 N N . ASP A 1 92 ? -4.315 6.409 9.910 1.00 96.06 92 ASP A N 1
ATOM 736 C CA . ASP A 1 92 ? -3.530 7.180 10.869 1.00 96.06 92 ASP A CA 1
ATOM 737 C C . ASP A 1 92 ? -4.323 8.350 11.445 1.00 96.06 92 ASP A C 1
ATOM 739 O O . ASP A 1 92 ? -4.327 8.569 12.659 1.00 96.06 92 ASP A O 1
ATOM 743 N N . TYR A 1 93 ? -5.071 9.073 10.608 1.00 95.75 93 TYR A N 1
ATOM 744 C CA . TYR A 1 93 ? -5.963 10.128 11.082 1.00 95.75 93 TYR A CA 1
ATOM 745 C C . TYR A 1 93 ? -7.006 9.594 12.075 1.00 95.75 93 TYR A C 1
ATOM 747 O O . TYR A 1 93 ? -7.212 10.178 13.144 1.00 95.75 93 TYR A O 1
ATOM 755 N N . ILE A 1 94 ? -7.632 8.456 11.764 1.00 94.12 94 ILE A N 1
ATOM 756 C CA . ILE A 1 94 ? -8.574 7.783 12.668 1.00 94.12 94 ILE A CA 1
ATOM 757 C C . ILE A 1 94 ? -7.887 7.419 13.991 1.00 94.12 94 ILE A C 1
ATOM 759 O O . ILE A 1 94 ? -8.445 7.656 15.067 1.00 94.12 94 ILE A O 1
ATOM 763 N N . MET A 1 95 ? -6.668 6.887 13.932 1.00 94.00 95 MET A N 1
ATOM 764 C CA . MET A 1 95 ? -5.875 6.544 15.110 1.00 94.00 95 MET A CA 1
ATOM 765 C C . MET A 1 95 ? -5.543 7.761 15.981 1.00 94.00 95 MET A C 1
ATOM 767 O O . MET A 1 95 ? -5.664 7.694 17.211 1.00 94.00 95 MET A O 1
ATOM 771 N N . VAL A 1 96 ? -5.193 8.895 15.370 1.00 93.12 96 VAL A N 1
ATOM 772 C CA . VAL A 1 96 ? -4.983 10.164 16.082 1.00 93.12 96 VAL A CA 1
ATOM 773 C C . VAL A 1 96 ? -6.256 10.589 16.808 1.00 93.12 96 VAL A C 1
ATOM 775 O O . VAL A 1 96 ? -6.198 10.921 17.990 1.00 93.12 96 VAL A O 1
ATOM 778 N N . LEU A 1 97 ? -7.421 10.531 16.159 1.00 89.25 97 LEU A N 1
ATOM 779 C CA . LEU A 1 97 ? -8.690 10.887 16.802 1.00 89.25 97 LEU A CA 1
ATOM 780 C C . LEU A 1 97 ? -9.030 9.977 17.990 1.00 89.25 97 LEU A C 1
ATOM 782 O O . LEU A 1 97 ? -9.482 10.466 19.025 1.00 89.25 97 LEU A O 1
ATOM 786 N N . LEU A 1 98 ? -8.790 8.667 17.872 1.00 86.50 98 LEU A N 1
ATOM 787 C CA . LEU A 1 98 ? -9.042 7.710 18.957 1.00 86.50 98 LEU A CA 1
ATOM 788 C C . LEU A 1 98 ? -8.129 7.920 20.167 1.00 86.50 98 LEU A C 1
ATOM 790 O O . LEU A 1 98 ? -8.533 7.660 21.298 1.00 86.50 98 LEU A O 1
ATOM 794 N N . THR A 1 99 ? -6.898 8.368 19.935 1.00 82.75 99 THR A N 1
ATOM 795 C CA . THR A 1 99 ? -5.907 8.607 20.994 1.00 82.75 99 THR A CA 1
ATOM 796 C C . THR A 1 99 ? -5.989 10.011 21.589 1.00 82.75 99 THR A C 1
ATOM 798 O O . THR A 1 99 ? -5.617 10.191 22.744 1.00 82.75 99 THR A O 1
ATOM 801 N N . SER A 1 100 ? -6.524 10.981 20.842 1.00 74.38 100 SER A N 1
ATOM 802 C CA . SER A 1 100 ? -6.679 12.381 21.271 1.00 74.38 100 SER A CA 1
ATOM 803 C C . SER A 1 100 ? -7.988 12.659 22.024 1.00 74.38 100 SER A C 1
ATOM 805 O O . SER A 1 100 ? -8.181 13.765 22.519 1.00 74.38 100 SER A O 1
ATOM 807 N N . GLY A 1 101 ? -8.904 11.687 22.083 1.00 57.50 101 GLY A N 1
ATOM 808 C CA . GLY A 1 101 ? -10.203 11.793 22.759 1.00 57.50 101 GLY A CA 1
ATOM 809 C C . GLY A 1 101 ? -10.216 11.405 24.245 1.00 57.50 101 GLY A C 1
ATOM 810 O O . GLY A 1 101 ? -11.295 11.104 24.755 1.00 57.50 101 GLY A O 1
ATOM 811 N N . LEU A 1 102 ? -9.055 11.369 24.911 1.00 45.69 102 LEU A N 1
ATOM 812 C CA . LEU A 1 102 ? -8.900 11.119 26.354 1.00 45.69 102 LEU A CA 1
ATOM 813 C C . LEU A 1 102 ? -8.613 12.415 27.119 1.00 45.69 102 LEU A C 1
ATOM 815 O O . LEU A 1 102 ? -7.655 13.121 26.732 1.00 45.69 102 LEU A O 1
#

Nearest PDB structures (foldseek):
  6o1q-assembly1_A  TM=6.495E-01  e=1.025E+00  Homo sapiens
  3nvo-assembly2_B-2  TM=7.049E-01  e=3.085E+00  Salmonella enterica subsp. enterica serovar Typhimurium
  3jbi-assembly1_V  TM=6.453E-01  e=3.671E+00  Gallus gallus
  3nvo-assembly1_A  TM=5.947E-01  e=3.891E+00  Salmonella enterica subsp. enterica serovar Typhimurium